Protein AF-A0A834CEK5-F1 (afdb_monomer_lite)

Sequence (102 aa):
MASQTPPPLLLLLLVGWSSASLQETRKPNFVLMMVDDLGIGDLGCYGNTSLRTPNIDRLALEGVRLTQHIAAASLCTPSRAAFLTGRYPIRSGRFRLRGGGV

InterPro domains:
  IPR000917 Sulfatase, N-terminal [PF00884] (28-93)
  IPR017850 Alkaline-phosphatase-like, core domain superfamily [G3DSA:3.40.720.10] (27-93)
  IPR017850 Alkaline-phosphatase-like, core domain superfamily [SSF53649] (25-95)
  IPR024607 Sulfatase, conserved site [PS00523] (74-86)
  IPR050738 Sulfatase enzyme [PTHR42693] (10-93)

Secondary structure (DSSP, 8-state):
----PPPHHHHHHHHTT--------PPPP------TT--TTSSGGGT-SSS--HHHHHHHHHS---S----S-SSHHHHHHHHHHTS-GGGTT-SS-TT---

Radius of gyration: 27.77 Å; chains: 1; bounding box: 60×59×79 Å

Foldseek 3Di:
DDPDDDDCVVVVVVVVPPPPPPPPCDPDDDDDDDDPPDDCQQDVCSPNPPDDDPVVNVVVVVDPDDPDDDFLDPDDQLSVQCVVVVDRSVVSVRPDDDPPDD

pLDDT: mean 83.54, std 17.15, range [43.97, 98.31]

Organism: Oryzias melastigma (NCBI:txid30732)

Structure (mmCIF, N/CA/C/O backbone):
data_AF-A0A834CEK5-F1
#
_entry.id   AF-A0A834CEK5-F1
#
loop_
_atom_site.group_PDB
_atom_site.id
_atom_site.type_symbol
_atom_site.label_atom_id
_atom_site.label_alt_id
_atom_site.label_comp_id
_atom_site.label_asym_id
_atom_site.label_entity_id
_atom_site.label_seq_id
_atom_site.pdbx_PDB_ins_code
_atom_site.Cartn_x
_atom_site.Cartn_y
_atom_site.Cartn_z
_atom_site.occupancy
_atom_site.B_iso_or_equiv
_atom_site.auth_seq_id
_atom_site.auth_comp_id
_atom_site.auth_asym_id
_atom_site.auth_atom_id
_atom_site.pdbx_PDB_model_num
ATOM 1 N N . MET A 1 1 ? -39.096 -39.359 56.470 1.00 46.88 1 MET A N 1
ATOM 2 C CA . MET A 1 1 ? -39.064 -38.775 55.111 1.00 46.88 1 MET A CA 1
ATOM 3 C C . MET A 1 1 ? -38.389 -37.412 55.196 1.00 46.88 1 MET A C 1
ATOM 5 O O . MET A 1 1 ? -39.066 -36.405 55.316 1.00 46.88 1 MET A O 1
ATOM 9 N N . ALA A 1 2 ? -37.056 -37.382 55.255 1.00 43.97 2 ALA A N 1
ATOM 10 C CA . ALA A 1 2 ? -36.295 -36.135 55.269 1.00 43.97 2 ALA A CA 1
ATOM 11 C C . ALA A 1 2 ? -35.913 -35.808 53.822 1.00 43.97 2 ALA A C 1
ATOM 13 O O . ALA A 1 2 ? -35.088 -36.496 53.224 1.00 43.97 2 ALA A O 1
ATOM 14 N N . SER A 1 3 ? -36.580 -34.813 53.243 1.00 49.91 3 SER A N 1
ATOM 15 C CA . SER A 1 3 ? -36.259 -34.258 51.931 1.00 49.91 3 SER A CA 1
ATOM 16 C C . SER A 1 3 ? -34.894 -33.568 51.997 1.00 49.91 3 SER A C 1
ATOM 18 O O . SER A 1 3 ? -34.789 -32.443 52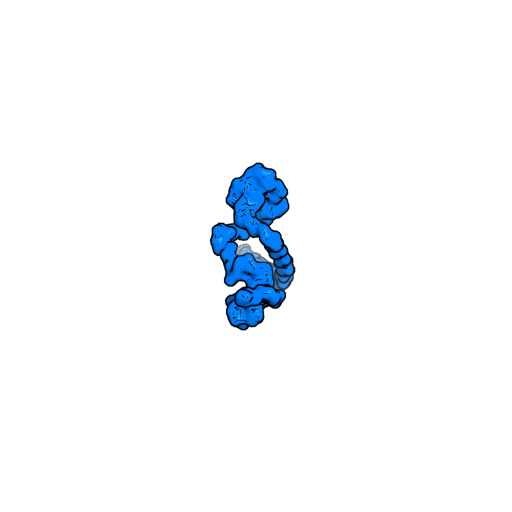.483 1.00 49.91 3 SER A O 1
ATOM 20 N N . GLN A 1 4 ? -33.844 -34.250 51.540 1.00 60.06 4 GLN A N 1
ATOM 21 C CA . GLN A 1 4 ? -32.532 -33.644 51.315 1.00 60.06 4 GLN A CA 1
ATOM 22 C C . GLN A 1 4 ? -32.633 -32.720 50.097 1.00 60.06 4 GLN A C 1
ATOM 24 O O . GLN A 1 4 ? -32.701 -33.184 48.961 1.00 60.06 4 GLN A O 1
ATOM 29 N N . THR A 1 5 ? -32.688 -31.411 50.326 1.00 62.72 5 THR A N 1
ATOM 30 C CA . THR A 1 5 ? -32.515 -30.409 49.273 1.00 62.72 5 THR A CA 1
ATOM 31 C C . THR A 1 5 ? -31.011 -30.253 48.994 1.00 62.72 5 THR A C 1
ATOM 33 O O . THR A 1 5 ? -30.241 -30.032 49.930 1.00 62.72 5 THR A O 1
ATOM 36 N N . PRO A 1 6 ? -30.539 -30.412 47.742 1.00 59.72 6 PRO A N 1
ATOM 37 C CA . PRO A 1 6 ? -29.121 -30.256 47.427 1.00 59.72 6 PRO A CA 1
ATOM 38 C C . PRO A 1 6 ? -28.673 -28.785 47.594 1.00 59.72 6 PRO A C 1
ATOM 40 O O . PRO A 1 6 ? -29.445 -27.873 47.289 1.00 59.72 6 PRO A O 1
ATOM 43 N N . PRO A 1 7 ? -27.443 -28.527 48.084 1.00 63.62 7 PRO A N 1
ATOM 44 C CA . PRO A 1 7 ? -26.969 -27.186 48.431 1.00 63.62 7 PRO A CA 1
ATOM 45 C C . PRO A 1 7 ? -26.784 -26.275 47.196 1.00 63.62 7 PRO A C 1
ATOM 47 O O . PRO A 1 7 ? -26.282 -26.730 46.164 1.00 63.62 7 PRO A O 1
ATOM 50 N N . PRO A 1 8 ? -27.091 -24.963 47.299 1.00 59.72 8 PRO A N 1
ATOM 51 C CA . PRO A 1 8 ? -27.079 -24.008 46.177 1.00 59.72 8 PRO A CA 1
ATOM 52 C C . PRO A 1 8 ? -25.692 -23.785 45.544 1.00 59.72 8 PRO A C 1
ATOM 54 O O . PRO A 1 8 ? -25.591 -23.313 44.414 1.00 59.72 8 PRO A O 1
ATOM 57 N N . LEU A 1 9 ? -24.618 -24.180 46.235 1.00 60.19 9 LEU A N 1
ATOM 58 C CA . LEU A 1 9 ? -23.238 -24.137 45.738 1.00 60.19 9 LEU A CA 1
ATOM 59 C C . LEU A 1 9 ? -22.985 -25.096 44.564 1.00 60.19 9 LEU A C 1
ATOM 61 O O . LEU A 1 9 ? -22.206 -24.770 43.670 1.00 60.19 9 LEU A O 1
ATOM 65 N N . LEU A 1 10 ? -23.669 -26.246 44.528 1.00 59.00 10 LEU A N 1
ATOM 66 C CA . LEU A 1 10 ? -23.540 -27.209 43.430 1.00 59.00 10 LEU A CA 1
ATOM 67 C C . LEU A 1 10 ? -24.181 -26.668 42.138 1.00 59.00 10 LEU A C 1
ATOM 69 O O . LEU A 1 10 ? -23.682 -26.911 41.043 1.00 59.00 10 LEU A O 1
ATOM 73 N N . LEU A 1 11 ? -25.255 -25.881 42.275 1.00 57.53 11 LEU A N 1
ATOM 74 C CA . LEU A 1 11 ? -25.935 -25.224 41.157 1.00 57.53 11 LEU A CA 1
ATOM 75 C C . LEU A 1 1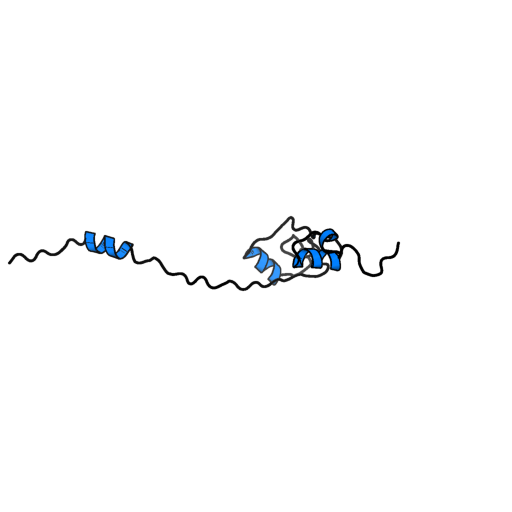1 ? -25.089 -24.075 40.579 1.00 57.53 11 LEU A C 1
ATOM 77 O O . LEU A 1 11 ? -25.039 -23.897 39.365 1.00 57.53 11 LEU A O 1
ATOM 81 N N . LEU A 1 12 ? -24.371 -23.336 41.435 1.00 60.34 12 LEU A N 1
ATOM 82 C CA . LEU A 1 12 ? -23.498 -22.231 41.019 1.00 60.34 12 LEU A CA 1
ATOM 83 C C . LEU A 1 12 ? -22.280 -22.716 40.210 1.00 60.34 12 LEU A C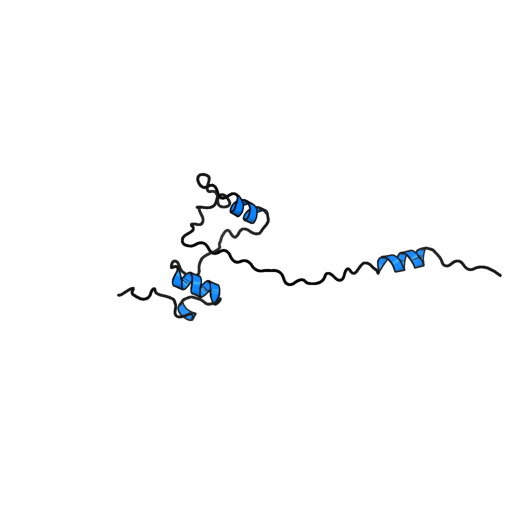 1
ATOM 85 O O . LEU A 1 12 ? -21.878 -22.068 39.245 1.00 60.34 12 LEU A O 1
ATOM 89 N N . LEU A 1 13 ? -21.723 -23.877 40.571 1.00 61.16 13 LEU A N 1
ATOM 90 C CA . LEU A 1 13 ? -20.596 -24.494 39.861 1.00 61.16 13 LEU A CA 1
ATOM 91 C C . LEU A 1 13 ? -20.983 -25.029 38.473 1.00 61.16 13 LEU A C 1
ATOM 93 O O . LEU A 1 13 ? -20.164 -25.000 37.558 1.00 61.16 13 LEU A O 1
ATOM 97 N N . LEU A 1 14 ? -22.233 -25.463 38.284 1.00 59.19 14 LEU A N 1
ATOM 98 C CA . LEU A 1 14 ? -22.729 -25.954 36.991 1.00 59.19 14 LEU A CA 1
ATOM 99 C C . LEU A 1 14 ? -23.062 -24.818 36.006 1.00 59.19 14 LEU A C 1
ATOM 101 O O . LEU A 1 14 ? -22.874 -24.975 34.800 1.00 59.19 14 LEU A O 1
ATOM 105 N N . VAL A 1 15 ? -23.490 -23.651 36.501 1.00 59.41 15 VAL A N 1
ATOM 106 C CA . VAL A 1 15 ? -23.759 -22.466 35.659 1.00 59.41 15 VAL A CA 1
ATOM 107 C C . VAL A 1 15 ? -22.459 -21.823 35.155 1.00 59.41 15 VAL A C 1
ATOM 109 O O . VAL A 1 15 ? -22.427 -21.298 34.043 1.00 59.41 15 VAL A O 1
ATOM 112 N N . GLY A 1 16 ? -21.363 -21.924 35.915 1.00 60.56 16 GLY A N 1
ATOM 113 C CA . GLY A 1 16 ? -20.054 -21.383 35.528 1.00 60.56 16 GLY A CA 1
ATOM 114 C C . GLY A 1 16 ? -19.398 -22.066 34.320 1.00 60.56 16 GLY A C 1
ATOM 115 O O . GLY A 1 16 ? -18.538 -21.464 33.681 1.00 60.56 16 GLY A O 1
ATOM 116 N N . TRP A 1 17 ? -19.808 -23.291 33.970 1.00 59.81 17 TRP A N 1
ATOM 117 C CA . TRP A 1 17 ? -19.192 -24.064 32.881 1.00 59.81 17 TRP A CA 1
ATOM 118 C C . TRP A 1 17 ? -19.832 -23.866 31.499 1.00 59.81 17 TRP A C 1
ATOM 120 O O . TRP A 1 17 ? -19.265 -24.305 30.502 1.00 59.81 17 TRP A O 1
ATOM 130 N N . SER A 1 18 ? -20.990 -23.205 31.407 1.00 59.66 18 SER A N 1
ATOM 131 C CA . SER A 1 18 ? -21.830 -23.258 30.195 1.00 59.66 18 SER A CA 1
ATOM 132 C C . SER A 1 18 ? -21.622 -22.123 29.182 1.00 59.66 18 SER A C 1
ATOM 134 O O . SER A 1 18 ? -22.374 -22.029 28.217 1.00 59.66 18 SER A O 1
ATOM 136 N N . SER A 1 19 ? -20.593 -21.286 29.338 1.00 61.09 19 SER A N 1
ATOM 137 C CA . SER A 1 19 ? -20.361 -20.136 28.444 1.00 61.09 19 SER A CA 1
ATOM 138 C C . SER A 1 19 ? -19.106 -20.276 27.580 1.00 61.09 19 SER A C 1
ATOM 140 O O . SER A 1 19 ? -18.395 -19.304 27.343 1.00 61.09 19 SER A O 1
ATOM 142 N N . ALA A 1 20 ? -18.821 -21.475 27.073 1.00 63.56 20 ALA A N 1
ATOM 143 C CA . ALA A 1 20 ? -17.951 -21.609 25.908 1.00 63.56 20 AL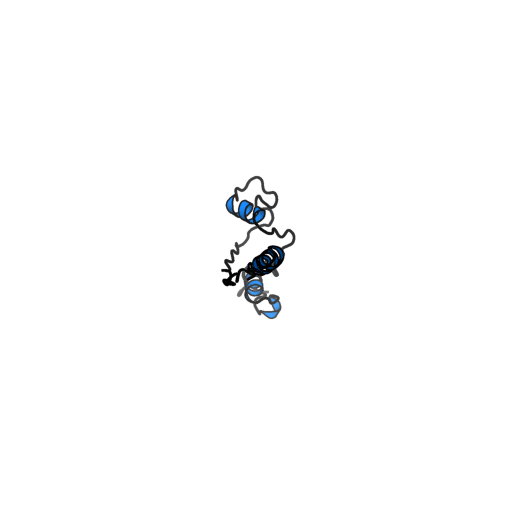A A CA 1
ATOM 144 C C . ALA A 1 20 ? -18.802 -21.363 24.653 1.00 63.56 20 ALA A C 1
ATOM 146 O O . ALA A 1 20 ? -19.368 -22.286 24.072 1.00 63.56 20 ALA A O 1
ATOM 147 N N . SER A 1 21 ? -18.946 -20.092 24.270 1.00 64.50 21 SER A N 1
ATOM 148 C CA . SER A 1 21 ? -19.538 -19.731 22.981 1.00 64.50 21 SER A CA 1
ATOM 149 C C . SER A 1 21 ? -18.705 -20.372 21.871 1.00 64.50 21 SER A C 1
ATOM 151 O O . SER A 1 21 ? -17.524 -20.056 21.715 1.00 64.50 21 SER A O 1
ATOM 153 N N . LEU A 1 22 ? -19.306 -21.286 21.106 1.00 61.25 22 LEU A N 1
ATOM 154 C CA . LEU A 1 22 ? -18.750 -21.752 19.841 1.00 61.25 22 LEU A CA 1
ATOM 155 C C . LEU A 1 22 ? -18.815 -20.584 18.860 1.00 61.25 22 LEU A C 1
ATOM 157 O O . LEU A 1 22 ? -19.777 -20.422 18.110 1.00 61.25 22 LEU A O 1
ATOM 161 N N . GLN A 1 23 ? -17.802 -19.727 18.908 1.00 67.00 23 GLN A N 1
ATOM 162 C CA . GLN A 1 23 ? -17.656 -18.654 17.947 1.00 67.00 23 GLN A CA 1
ATOM 163 C C . GLN A 1 23 ? -17.318 -19.298 16.605 1.00 67.00 23 GLN A C 1
ATOM 165 O O . GLN A 1 23 ? -16.196 -19.748 16.375 1.00 67.00 23 GLN A O 1
ATOM 170 N N . GLU A 1 24 ? -18.330 -19.405 15.746 1.00 69.25 24 GLU A N 1
ATOM 171 C CA . GLU A 1 24 ? -18.179 -19.862 14.373 1.00 69.25 24 GLU A CA 1
ATOM 172 C C . GLU A 1 24 ? -17.068 -19.034 13.723 1.00 69.25 24 GLU A C 1
ATOM 174 O O . GLU A 1 24 ? -17.189 -17.816 13.555 1.00 69.25 24 GLU A O 1
ATOM 179 N N . THR A 1 25 ? -15.946 -19.684 13.418 1.00 75.00 25 THR A N 1
ATOM 180 C CA . THR A 1 25 ? -14.780 -19.060 12.794 1.00 75.00 25 THR A CA 1
ATOM 181 C C . THR A 1 25 ? -15.106 -18.782 11.334 1.00 75.00 25 THR A C 1
ATOM 183 O O . THR A 1 25 ? -14.684 -19.477 10.410 1.00 75.00 25 THR A O 1
ATOM 186 N N . ARG A 1 26 ? -15.915 -17.744 11.115 1.00 85.88 26 ARG A N 1
ATOM 187 C CA . ARG A 1 26 ? -16.200 -17.233 9.781 1.00 85.88 26 ARG A CA 1
ATOM 188 C C . ARG A 1 26 ? -14.885 -16.773 9.177 1.00 85.88 26 ARG A C 1
ATOM 190 O O . ARG A 1 26 ? -14.187 -15.936 9.749 1.00 85.88 26 ARG A O 1
ATOM 197 N N . LYS A 1 27 ? -14.542 -17.346 8.023 1.00 92.06 27 LYS A N 1
ATOM 198 C CA . LYS A 1 27 ? -13.362 -16.928 7.268 1.00 92.06 27 LYS A CA 1
ATOM 199 C C . LYS A 1 27 ? -13.505 -15.434 6.960 1.00 92.06 27 LYS A C 1
ATOM 201 O O . LYS A 1 27 ? -14.538 -15.045 6.410 1.00 92.06 27 LYS A O 1
ATOM 206 N N . PRO A 1 28 ? -12.522 -14.597 7.328 1.00 94.44 28 PRO A N 1
ATOM 207 C CA . PRO A 1 28 ? -12.596 -13.179 7.029 1.00 94.44 28 PRO A CA 1
ATOM 208 C C . PRO A 1 28 ? -12.525 -12.960 5.516 1.00 94.44 28 PRO A C 1
ATOM 210 O O . PRO A 1 28 ? -11.898 -13.730 4.785 1.00 94.44 28 PRO A O 1
ATOM 213 N N . ASN A 1 29 ? -13.155 -11.883 5.054 1.00 96.19 29 ASN A N 1
ATOM 214 C CA . ASN A 1 29 ? -12.980 -11.403 3.690 1.00 96.19 29 ASN A CA 1
ATOM 215 C C . ASN A 1 29 ? -11.714 -10.546 3.623 1.00 96.19 29 ASN A C 1
ATOM 217 O O . ASN A 1 29 ? -11.480 -9.719 4.505 1.00 96.19 29 ASN A O 1
ATOM 221 N N . PHE A 1 30 ? -10.930 -10.708 2.560 1.00 95.81 30 PHE A N 1
ATOM 222 C CA . PHE A 1 30 ? -9.742 -9.896 2.316 1.00 95.81 30 PHE A CA 1
ATOM 223 C C . PHE A 1 30 ? -10.008 -8.946 1.151 1.00 95.81 30 PHE A C 1
ATOM 225 O O . PHE A 1 30 ? -10.255 -9.388 0.031 1.00 95.81 30 PHE A O 1
ATOM 232 N N . VAL A 1 31 ? -9.945 -7.642 1.420 1.00 96.75 31 VAL A N 1
ATOM 233 C CA . VAL A 1 31 ? -10.007 -6.592 0.398 1.00 96.75 31 VAL A CA 1
ATOM 234 C C . VAL A 1 31 ? -8.659 -5.898 0.360 1.00 96.75 31 VAL A C 1
ATOM 236 O O . VAL A 1 31 ? -8.176 -5.401 1.375 1.00 96.75 31 VAL A O 1
ATOM 239 N N . LEU A 1 32 ? -8.056 -5.877 -0.821 1.00 96.69 32 LEU A N 1
ATOM 240 C CA . LEU A 1 32 ? -6.738 -5.317 -1.043 1.00 96.69 32 LEU A CA 1
ATOM 241 C C . LEU A 1 32 ? -6.837 -4.083 -1.937 1.00 96.69 32 LEU A C 1
ATOM 243 O O . LEU A 1 32 ? -7.220 -4.183 -3.100 1.00 96.69 32 LEU A O 1
ATOM 247 N N . MET A 1 33 ? -6.474 -2.927 -1.384 1.00 96.75 33 MET A N 1
ATOM 248 C CA . MET A 1 33 ? -6.462 -1.641 -2.080 1.00 96.75 33 MET A CA 1
ATOM 249 C C . MET A 1 33 ? -5.012 -1.204 -2.304 1.00 96.75 33 MET A C 1
ATOM 251 O O . MET A 1 33 ? -4.321 -0.842 -1.357 1.00 96.75 33 MET A O 1
ATOM 255 N N . MET A 1 34 ? -4.550 -1.254 -3.554 1.00 96.06 34 MET A N 1
ATOM 256 C CA . MET A 1 34 ? -3.229 -0.773 -3.966 1.00 96.06 34 MET A CA 1
ATOM 257 C C . MET A 1 34 ? -3.414 0.420 -4.904 1.00 96.06 34 MET A C 1
ATOM 259 O O . MET A 1 34 ? -4.093 0.296 -5.921 1.00 96.06 34 MET A O 1
ATOM 263 N N . VAL A 1 35 ? -2.826 1.563 -4.553 1.00 96.56 35 VAL A N 1
ATOM 264 C CA . VAL A 1 35 ? -2.922 2.814 -5.320 1.00 96.56 35 VAL A CA 1
ATOM 265 C C . VAL A 1 35 ? -1.620 3.021 -6.095 1.00 96.56 35 VAL A C 1
ATOM 267 O O . VAL A 1 35 ? -0.544 2.812 -5.535 1.00 96.56 35 VAL A O 1
ATOM 270 N N . ASP A 1 36 ? -1.714 3.381 -7.377 1.00 95.75 36 ASP A N 1
ATOM 271 C CA . ASP A 1 36 ? -0.541 3.646 -8.224 1.00 95.75 36 ASP A CA 1
ATOM 272 C C . ASP A 1 36 ? 0.025 5.038 -7.911 1.00 95.75 36 ASP A C 1
ATOM 274 O O . ASP A 1 36 ? -0.739 5.988 -7.742 1.00 95.75 36 ASP A O 1
ATOM 278 N N . ASP A 1 37 ? 1.352 5.132 -7.814 1.00 94.69 37 ASP A N 1
ATOM 279 C CA . ASP A 1 37 ? 2.115 6.377 -7.632 1.00 94.69 37 ASP A CA 1
ATOM 280 C C . ASP A 1 37 ? 1.672 7.293 -6.467 1.00 94.69 37 ASP A C 1
ATOM 282 O O . ASP A 1 37 ? 1.905 8.500 -6.495 1.00 94.69 37 ASP A O 1
ATOM 286 N N . LEU A 1 38 ? 1.080 6.730 -5.405 1.00 96.00 38 LEU A N 1
ATOM 287 C CA . LEU A 1 38 ? 0.733 7.478 -4.193 1.00 96.00 38 LEU A CA 1
ATOM 288 C C . LEU A 1 38 ? 1.961 7.670 -3.292 1.00 96.00 38 LEU A C 1
ATOM 290 O O . LEU A 1 38 ? 2.547 6.700 -2.800 1.00 96.00 38 LEU A O 1
ATOM 294 N N . GLY A 1 39 ? 2.327 8.922 -3.030 1.00 94.62 39 GLY A N 1
ATOM 295 C CA . GLY A 1 39 ? 3.412 9.279 -2.131 1.00 94.62 39 GLY A CA 1
ATOM 296 C C . GLY A 1 39 ? 3.030 9.125 -0.658 1.00 94.62 39 GLY A C 1
ATOM 297 O O . GLY A 1 39 ? 1.900 9.380 -0.244 1.00 94.62 39 GLY A O 1
ATOM 298 N N . ILE A 1 40 ? 4.009 8.774 0.182 1.00 95.69 40 ILE A N 1
ATOM 299 C CA . ILE A 1 40 ? 3.807 8.652 1.638 1.00 95.69 40 ILE A CA 1
ATOM 300 C C . ILE A 1 40 ? 3.339 9.965 2.285 1.00 95.69 40 ILE A C 1
ATOM 302 O O . ILE A 1 40 ? 2.635 9.939 3.286 1.00 95.69 40 ILE A O 1
ATOM 306 N N . GLY A 1 41 ? 3.709 11.110 1.705 1.00 95.56 41 GLY A N 1
ATOM 307 C CA . GLY A 1 41 ? 3.327 12.439 2.183 1.00 95.56 41 GLY A CA 1
ATOM 308 C C . GLY A 1 41 ? 1.986 12.949 1.654 1.00 95.56 41 GLY A C 1
ATOM 309 O O . GLY A 1 41 ? 1.619 14.070 1.986 1.00 95.56 41 GLY A O 1
ATOM 310 N N . ASP A 1 42 ? 1.258 12.184 0.837 1.00 96.44 42 ASP A N 1
ATOM 311 C CA . ASP A 1 42 ? 0.007 12.653 0.221 1.00 96.44 42 ASP A CA 1
ATOM 312 C C . ASP A 1 42 ? -1.207 12.499 1.146 1.00 96.44 42 ASP A C 1
ATOM 314 O O . ASP A 1 42 ? -2.181 13.243 1.057 1.00 96.44 42 ASP A O 1
ATOM 318 N N . LEU A 1 43 ? -1.161 11.543 2.066 1.00 97.12 43 LEU A N 1
ATOM 319 C CA . LEU A 1 43 ? -2.288 11.223 2.934 1.00 97.12 43 LEU A CA 1
ATOM 320 C C . LEU A 1 43 ? -2.311 12.105 4.189 1.00 97.12 43 LEU A C 1
ATOM 322 O O . LEU A 1 43 ? -1.278 12.343 4.825 1.00 97.12 43 LEU A O 1
ATOM 326 N N . GLY A 1 44 ? -3.511 12.518 4.604 1.00 96.81 44 GLY A N 1
ATOM 327 C CA . GLY A 1 44 ? -3.722 13.294 5.828 1.00 96.81 44 GLY A CA 1
ATOM 328 C C . GLY A 1 44 ? -3.203 12.574 7.071 1.00 96.81 44 GLY A C 1
ATOM 329 O O . GLY A 1 44 ? -2.485 13.148 7.890 1.00 96.81 44 GLY A O 1
ATOM 330 N N . CYS A 1 45 ? -3.439 11.265 7.155 1.00 96.19 45 CYS A N 1
ATOM 331 C CA . CYS A 1 45 ? -2.919 10.417 8.219 1.00 96.19 45 CYS A CA 1
ATOM 332 C C . CYS A 1 45 ? -1.388 10.269 8.228 1.00 96.19 45 CYS A C 1
ATOM 334 O O . CYS A 1 45 ? -0.863 9.709 9.184 1.00 96.19 45 CYS A O 1
ATOM 336 N N . TYR A 1 46 ? -0.655 10.781 7.240 1.00 97.19 46 TYR A N 1
ATOM 337 C CA . TYR A 1 46 ? 0.811 10.864 7.255 1.00 97.19 46 TYR A CA 1
ATOM 338 C C . TYR A 1 46 ? 1.337 12.305 7.371 1.00 97.19 46 TYR A C 1
ATOM 340 O O . TYR A 1 46 ? 2.544 12.524 7.310 1.00 97.19 46 TYR A O 1
ATOM 348 N N . GLY A 1 47 ? 0.452 13.277 7.620 1.00 95.31 47 GLY A N 1
ATOM 349 C CA . GLY A 1 47 ? 0.806 14.669 7.908 1.00 95.31 47 GLY A CA 1
ATOM 350 C C . GLY A 1 47 ? 0.451 15.668 6.806 1.00 95.31 47 GLY A C 1
ATOM 351 O O . GLY A 1 47 ? 0.754 16.850 6.960 1.00 95.31 47 GLY A O 1
ATOM 352 N N . ASN A 1 48 ? -0.194 15.242 5.713 1.00 96.44 48 ASN A N 1
ATOM 353 C CA . ASN A 1 48 ? -0.652 16.172 4.682 1.00 96.44 48 ASN A CA 1
ATOM 354 C C . ASN A 1 48 ? -1.816 17.039 5.193 1.00 96.44 48 ASN A C 1
ATOM 356 O O . ASN A 1 48 ? -2.817 16.526 5.684 1.00 96.44 48 ASN A O 1
ATOM 360 N N . THR A 1 49 ? -1.712 18.358 5.054 1.00 95.06 49 THR A N 1
ATOM 361 C CA . THR A 1 49 ? -2.778 19.303 5.441 1.00 95.06 49 THR A CA 1
ATOM 362 C C . THR A 1 49 ? -3.531 19.895 4.249 1.00 95.06 49 THR A C 1
ATOM 364 O O . THR A 1 49 ? -4.548 20.560 4.435 1.00 95.06 49 THR A O 1
ATOM 367 N N . SER A 1 50 ? -3.045 19.666 3.026 1.00 96.44 50 SER A N 1
ATOM 368 C CA . SER A 1 50 ? -3.607 20.218 1.788 1.00 96.44 50 SER A CA 1
ATOM 369 C C . SER A 1 50 ? -4.605 19.263 1.128 1.00 96.44 50 SER A C 1
ATOM 371 O O . SER A 1 50 ? -5.659 19.696 0.662 1.00 96.44 50 SER A O 1
ATOM 373 N N . LEU A 1 51 ? -4.293 17.964 1.092 1.00 95.62 51 LEU A N 1
ATOM 374 C CA . LEU A 1 51 ? -5.154 16.942 0.499 1.00 95.62 51 LEU A CA 1
ATOM 375 C C . LEU A 1 51 ? -6.186 16.437 1.510 1.00 95.62 51 LEU A C 1
ATOM 377 O O . LEU A 1 51 ? -5.905 16.248 2.691 1.00 95.62 51 LEU A O 1
ATOM 381 N N . ARG A 1 52 ? -7.412 16.204 1.032 1.00 96.88 52 ARG A N 1
ATOM 382 C CA . ARG A 1 52 ? -8.517 15.690 1.847 1.00 96.88 52 ARG A CA 1
ATOM 383 C C . ARG A 1 52 ? -8.696 14.196 1.607 1.00 96.88 52 ARG A C 1
ATOM 385 O O . ARG A 1 52 ? -9.238 13.805 0.577 1.00 96.88 52 ARG A O 1
ATOM 392 N N . THR A 1 53 ? -8.309 13.374 2.581 1.00 97.44 53 THR A N 1
ATOM 393 C CA . THR A 1 53 ? -8.377 11.902 2.501 1.00 97.44 53 THR A CA 1
ATOM 394 C C . THR A 1 53 ? -9.194 11.262 3.635 1.00 97.44 53 THR A C 1
ATOM 396 O O . THR A 1 53 ? -8.764 10.257 4.202 1.00 97.44 53 THR A O 1
ATOM 399 N N . PRO A 1 54 ? -10.412 11.756 3.951 1.00 97.25 54 PRO A N 1
ATOM 400 C CA . PRO A 1 54 ? -11.123 11.404 5.187 1.00 97.25 54 PRO A CA 1
ATOM 401 C C . PRO A 1 54 ? -11.419 9.903 5.340 1.00 97.25 54 PRO A C 1
ATOM 403 O O . PRO A 1 54 ? -11.390 9.380 6.450 1.00 97.25 54 PRO A O 1
ATOM 406 N N . ASN A 1 55 ? -11.669 9.189 4.237 1.00 97.88 55 ASN A N 1
ATOM 407 C CA . ASN A 1 55 ? -11.928 7.746 4.274 1.00 97.88 55 ASN A CA 1
ATOM 408 C C . ASN A 1 55 ? -10.661 6.942 4.597 1.00 97.88 55 ASN A C 1
ATOM 410 O O . ASN A 1 55 ? -10.723 5.979 5.353 1.00 97.88 55 ASN A O 1
ATOM 414 N N . ILE A 1 56 ? -9.510 7.347 4.054 1.00 97.69 56 ILE A N 1
ATOM 415 C CA . ILE A 1 56 ? -8.226 6.683 4.317 1.00 97.69 56 ILE A CA 1
ATOM 416 C C . ILE A 1 56 ? -7.740 7.017 5.727 1.00 97.69 56 ILE A C 1
ATOM 418 O O . ILE A 1 56 ? -7.252 6.141 6.437 1.00 97.69 56 ILE A O 1
ATOM 422 N N . ASP A 1 57 ? -7.944 8.259 6.164 1.00 97.44 57 ASP A N 1
ATOM 423 C CA . ASP A 1 57 ? -7.600 8.692 7.516 1.00 97.44 57 ASP A CA 1
ATOM 424 C C . ASP A 1 57 ? -8.420 7.925 8.558 1.00 97.44 57 ASP A C 1
ATOM 426 O O . ASP A 1 57 ? -7.872 7.447 9.550 1.00 97.44 57 ASP A O 1
ATOM 430 N N . ARG A 1 58 ? -9.715 7.712 8.290 1.00 98.12 58 ARG A N 1
ATOM 431 C CA . ARG A 1 58 ? -10.578 6.862 9.114 1.00 98.12 58 ARG A CA 1
ATOM 432 C C . ARG A 1 58 ? -10.090 5.413 9.168 1.00 98.12 58 ARG A C 1
ATOM 434 O O . ARG A 1 58 ? -10.005 4.859 10.259 1.00 98.12 58 ARG A O 1
ATOM 441 N N . LEU A 1 59 ? -9.720 4.817 8.030 1.00 97.69 59 LEU A N 1
ATOM 442 C CA . LEU A 1 59 ? -9.157 3.459 7.998 1.00 97.69 59 LEU A CA 1
ATOM 443 C C . LEU A 1 59 ? -7.863 3.349 8.820 1.00 97.69 59 LEU A C 1
ATOM 445 O O . LEU A 1 59 ? -7.643 2.342 9.488 1.00 97.69 59 LEU A O 1
ATOM 449 N N . ALA A 1 60 ? -7.017 4.383 8.798 1.00 97.19 60 ALA A N 1
ATOM 450 C CA . ALA A 1 60 ? -5.794 4.422 9.595 1.00 97.19 60 ALA A CA 1
ATOM 451 C C . ALA A 1 60 ? -6.066 4.576 11.104 1.00 97.19 60 ALA A C 1
ATOM 453 O O . ALA A 1 60 ? -5.296 4.049 11.903 1.00 97.19 60 ALA A O 1
ATOM 454 N N . LEU A 1 61 ? -7.140 5.277 11.492 1.00 97.44 61 LEU A N 1
ATOM 455 C CA . LEU A 1 61 ? -7.573 5.429 12.889 1.00 97.44 61 LEU A CA 1
ATOM 456 C C . LEU A 1 61 ? -8.217 4.157 13.456 1.00 97.44 61 LEU A C 1
ATOM 458 O O . LEU A 1 61 ? -8.011 3.836 14.621 1.00 97.44 61 LEU A O 1
ATOM 462 N N . GLU A 1 62 ? -9.001 3.444 12.646 1.00 98.31 62 GLU A N 1
ATOM 463 C CA . GLU A 1 62 ? -9.693 2.208 13.044 1.00 98.31 62 GLU A CA 1
ATOM 464 C C . GLU A 1 62 ? -8.799 0.956 12.928 1.00 98.31 62 GLU A C 1
ATOM 466 O O . GLU A 1 62 ? -9.201 -0.135 13.333 1.00 98.31 62 GLU A O 1
ATOM 471 N N . GLY A 1 63 ? -7.593 1.096 12.370 1.00 96.88 63 GLY A N 1
ATOM 472 C CA . GLY A 1 63 ? -6.709 -0.016 12.035 1.00 96.88 63 GLY A CA 1
ATOM 473 C C . GLY A 1 63 ? -5.247 0.208 12.416 1.00 96.88 63 GLY A C 1
ATOM 474 O O . GLY A 1 63 ? -4.912 0.892 13.380 1.00 96.88 63 GLY A O 1
ATOM 475 N N . VAL A 1 64 ? -4.353 -0.419 11.647 1.00 97.50 64 VAL A N 1
ATOM 476 C CA . VAL A 1 64 ? -2.901 -0.310 11.830 1.00 97.50 64 VAL A CA 1
ATOM 477 C C . VAL A 1 64 ? -2.308 0.522 10.701 1.00 97.50 64 VAL A C 1
ATOM 479 O O . VAL A 1 64 ? -2.491 0.213 9.525 1.00 97.50 64 VAL A O 1
ATOM 482 N N . ARG A 1 65 ? -1.537 1.552 11.062 1.00 96.69 65 ARG A N 1
ATOM 483 C CA . ARG A 1 65 ? -0.798 2.405 10.124 1.00 96.69 65 ARG A CA 1
ATOM 484 C C . ARG A 1 65 ? 0.686 2.046 10.127 1.00 96.69 65 ARG A C 1
ATOM 486 O O . ARG A 1 65 ? 1.348 2.147 11.158 1.00 96.69 65 ARG A O 1
ATOM 493 N N . LEU A 1 66 ? 1.229 1.689 8.965 1.00 97.50 66 LEU A N 1
ATOM 494 C CA . LEU A 1 66 ? 2.652 1.381 8.804 1.00 97.50 66 LEU A CA 1
ATOM 495 C C . LEU A 1 66 ? 3.437 2.643 8.432 1.00 97.50 66 LEU A C 1
ATOM 497 O O . LEU A 1 66 ? 3.174 3.256 7.403 1.00 97.50 66 LEU A O 1
ATOM 501 N N . THR A 1 67 ? 4.429 3.027 9.231 1.00 96.75 67 THR A N 1
ATOM 502 C CA . THR A 1 67 ? 5.286 4.204 8.965 1.00 96.75 67 THR A CA 1
ATOM 503 C C . THR A 1 67 ? 6.532 3.878 8.131 1.00 96.75 67 THR A C 1
ATOM 505 O O . THR A 1 67 ? 7.224 4.777 7.660 1.00 96.75 67 THR A O 1
ATOM 508 N N . GLN A 1 68 ? 6.813 2.587 7.928 1.00 97.12 68 GLN A N 1
ATOM 509 C CA . GLN A 1 68 ? 7.950 2.063 7.163 1.00 97.12 68 GLN A CA 1
ATOM 510 C C . GLN A 1 68 ? 7.499 0.923 6.234 1.00 97.12 68 GLN A C 1
ATOM 512 O O . GLN A 1 68 ? 7.968 -0.208 6.334 1.00 97.12 68 GLN A O 1
ATOM 517 N N . HIS A 1 69 ? 6.548 1.205 5.338 1.00 96.44 69 HIS A N 1
ATOM 518 C CA . HIS A 1 69 ? 6.127 0.263 4.297 1.00 96.44 69 HIS A CA 1
ATOM 519 C C . HIS A 1 69 ? 6.820 0.600 2.971 1.00 96.44 69 HIS A C 1
ATOM 521 O O . HIS A 1 69 ? 6.431 1.537 2.280 1.00 96.44 69 HIS A O 1
ATOM 527 N N . ILE A 1 70 ? 7.878 -0.141 2.639 1.00 96.44 70 ILE A N 1
ATOM 528 C CA . ILE A 1 70 ? 8.737 0.140 1.482 1.00 96.44 70 ILE A CA 1
ATOM 529 C C . ILE A 1 70 ? 8.417 -0.853 0.364 1.00 96.44 70 ILE A C 1
ATOM 531 O O . ILE A 1 70 ? 8.510 -2.067 0.554 1.00 96.44 70 ILE A O 1
ATOM 535 N N . ALA A 1 71 ? 8.061 -0.340 -0.814 1.00 96.00 71 ALA A N 1
ATOM 536 C CA . ALA A 1 71 ? 7.849 -1.168 -1.994 1.00 96.00 71 ALA A CA 1
ATOM 537 C C . ALA A 1 71 ? 9.147 -1.889 -2.396 1.00 96.00 71 ALA A C 1
ATOM 539 O O . ALA A 1 71 ? 10.230 -1.306 -2.390 1.00 96.00 71 ALA A O 1
ATOM 540 N N . ALA A 1 72 ? 9.040 -3.152 -2.816 1.00 95.31 72 ALA A N 1
ATOM 541 C CA . ALA A 1 72 ? 10.202 -3.952 -3.216 1.00 95.31 72 ALA A CA 1
ATOM 542 C C . ALA A 1 72 ? 10.919 -3.424 -4.480 1.00 95.31 72 ALA A C 1
ATOM 544 O O . ALA A 1 72 ? 12.019 -3.876 -4.801 1.00 95.31 72 ALA A O 1
ATOM 545 N N . ALA A 1 73 ? 10.286 -2.508 -5.217 1.00 94.38 73 ALA A N 1
ATOM 546 C CA . ALA A 1 73 ? 10.866 -1.751 -6.318 1.00 94.38 73 ALA A CA 1
ATOM 547 C C . ALA A 1 73 ? 10.124 -0.419 -6.498 1.00 94.38 73 ALA A C 1
ATOM 549 O O . ALA A 1 73 ? 8.945 -0.319 -6.165 1.00 94.38 73 ALA A O 1
ATOM 550 N N . SER A 1 74 ? 10.793 0.565 -7.101 1.00 91.88 74 SER A N 1
ATOM 551 C CA . SER A 1 74 ? 10.231 1.884 -7.430 1.00 91.88 74 SER A CA 1
ATOM 552 C C . SER A 1 74 ? 9.404 1.918 -8.721 1.00 91.88 74 SER A C 1
ATOM 554 O O . SER A 1 74 ? 8.852 2.955 -9.062 1.00 91.88 74 SER A O 1
ATOM 556 N N . LEU A 1 75 ? 9.327 0.806 -9.461 1.00 92.50 75 LEU A N 1
ATOM 557 C CA . LEU A 1 75 ? 8.558 0.713 -10.703 1.00 92.50 75 LEU A CA 1
ATOM 558 C C . LEU A 1 75 ? 7.303 -0.141 -10.514 1.00 92.50 75 LEU A C 1
ATOM 560 O O . LEU A 1 75 ? 7.308 -1.164 -9.825 1.00 92.50 75 LEU A O 1
ATOM 564 N N . CYS A 1 76 ? 6.250 0.241 -11.228 1.00 92.38 76 CYS A N 1
ATOM 565 C CA . CYS A 1 76 ? 4.911 -0.317 -11.106 1.00 92.38 76 CYS A CA 1
ATOM 566 C C . CYS A 1 76 ? 4.855 -1.843 -11.354 1.00 92.38 76 CYS A C 1
ATOM 568 O O . CYS A 1 76 ? 4.309 -2.600 -10.552 1.00 92.38 76 CYS A O 1
ATOM 570 N N . THR A 1 77 ? 5.495 -2.329 -12.424 1.00 93.50 77 THR A N 1
ATOM 571 C CA . THR A 1 77 ? 5.522 -3.760 -12.786 1.00 93.50 77 THR A CA 1
ATOM 572 C C . THR A 1 77 ? 6.292 -4.628 -11.780 1.00 93.50 77 THR A C 1
ATOM 574 O O . THR A 1 77 ? 5.705 -5.598 -11.295 1.00 93.50 77 THR A O 1
ATOM 577 N N . PRO A 1 78 ? 7.565 -4.339 -11.429 1.00 94.12 78 PRO A N 1
ATOM 578 C CA . PRO A 1 78 ? 8.282 -5.125 -10.423 1.00 94.12 78 PRO A CA 1
ATOM 579 C C . PRO A 1 78 ? 7.640 -5.044 -9.037 1.00 94.12 78 PRO A C 1
ATOM 581 O O . PRO A 1 78 ? 7.603 -6.061 -8.349 1.00 94.12 78 PRO A O 1
ATOM 584 N N . SER 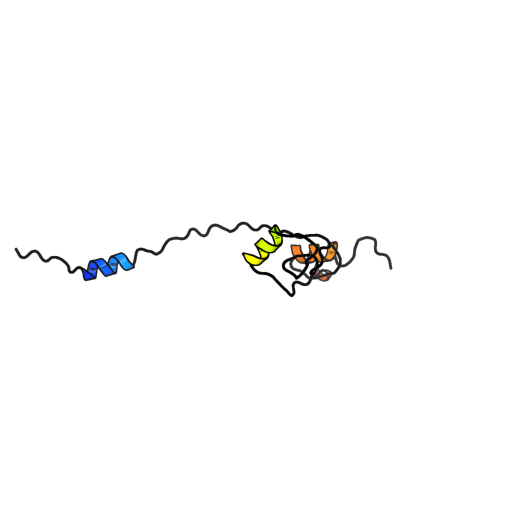A 1 79 ? 7.120 -3.877 -8.636 1.00 94.12 79 SER A N 1
ATOM 585 C CA . SER A 1 79 ? 6.457 -3.695 -7.339 1.00 94.12 79 SER A CA 1
ATOM 586 C C . SER A 1 79 ? 5.208 -4.576 -7.224 1.00 94.12 79 SER A C 1
ATOM 588 O O . SER A 1 79 ? 5.118 -5.410 -6.321 1.00 94.12 79 SER A O 1
ATOM 590 N N . ARG A 1 80 ? 4.297 -4.505 -8.208 1.00 95.06 80 ARG A N 1
ATOM 591 C CA . ARG A 1 80 ? 3.092 -5.354 -8.253 1.00 95.06 80 ARG A CA 1
ATOM 592 C C . ARG A 1 80 ? 3.424 -6.839 -8.351 1.00 95.06 80 ARG A C 1
ATOM 594 O O . ARG A 1 80 ? 2.791 -7.655 -7.687 1.00 95.06 80 ARG A O 1
ATOM 601 N N . ALA A 1 81 ? 4.426 -7.202 -9.152 1.00 94.69 81 ALA A N 1
ATOM 602 C CA . ALA A 1 81 ? 4.860 -8.589 -9.258 1.00 94.69 81 ALA A CA 1
ATOM 603 C C . ALA A 1 81 ? 5.370 -9.119 -7.913 1.00 94.69 81 ALA A C 1
ATOM 605 O O . ALA A 1 81 ? 4.999 -10.222 -7.516 1.00 94.69 81 ALA A O 1
ATOM 606 N N . ALA A 1 82 ? 6.186 -8.344 -7.195 1.00 95.50 82 ALA A N 1
ATOM 607 C CA . ALA A 1 82 ? 6.685 -8.747 -5.888 1.00 95.50 82 ALA A CA 1
ATOM 608 C C . ALA A 1 82 ? 5.562 -8.884 -4.860 1.00 95.50 82 ALA A C 1
ATOM 610 O O . ALA A 1 82 ? 5.527 -9.861 -4.115 1.00 95.50 82 ALA A O 1
ATOM 611 N N . PHE A 1 83 ? 4.611 -7.954 -4.885 1.00 96.06 83 PHE A N 1
ATOM 612 C CA . PHE A 1 83 ? 3.465 -7.953 -3.993 1.00 96.06 83 PHE A CA 1
ATOM 613 C C . PHE A 1 83 ? 2.546 -9.171 -4.186 1.00 96.06 83 PHE A C 1
ATOM 615 O O . PHE A 1 83 ? 2.216 -9.853 -3.220 1.00 96.06 83 PHE A O 1
ATOM 622 N N . LEU A 1 84 ? 2.200 -9.509 -5.432 1.00 95.06 84 LEU A N 1
ATOM 623 C CA . LEU A 1 84 ? 1.317 -10.642 -5.740 1.00 95.06 84 LEU A CA 1
ATOM 624 C C . LEU A 1 84 ? 1.993 -12.010 -5.582 1.00 95.06 84 LEU A C 1
ATOM 626 O O . LEU A 1 84 ? 1.316 -13.009 -5.358 1.00 95.06 84 LEU A O 1
ATOM 630 N N . THR A 1 85 ? 3.319 -12.078 -5.737 1.00 95.31 85 THR A N 1
ATOM 631 C CA . THR A 1 85 ? 4.064 -13.350 -5.678 1.00 95.31 85 THR A CA 1
ATOM 632 C C . THR A 1 85 ? 4.749 -13.604 -4.339 1.00 95.31 85 THR A C 1
ATOM 634 O O . THR A 1 85 ? 5.231 -14.713 -4.117 1.00 95.31 85 THR A O 1
ATOM 637 N N . GLY A 1 86 ? 4.853 -12.596 -3.467 1.00 95.69 86 GLY A N 1
ATOM 638 C CA . GLY A 1 86 ? 5.628 -12.676 -2.225 1.00 95.69 86 GLY A CA 1
ATOM 639 C C . GLY A 1 86 ? 7.131 -12.884 -2.450 1.00 95.69 86 GLY A C 1
ATOM 640 O O . GLY A 1 86 ? 7.828 -13.408 -1.584 1.00 95.69 86 GLY A O 1
ATOM 641 N N . ARG A 1 87 ? 7.648 -12.533 -3.633 1.00 94.88 87 ARG A N 1
ATOM 642 C CA . ARG A 1 87 ? 9.039 -12.774 -4.045 1.00 94.88 87 ARG A CA 1
ATOM 643 C C . ARG A 1 87 ? 9.695 -11.473 -4.471 1.00 94.88 87 ARG A C 1
ATOM 645 O O . ARG A 1 87 ? 9.063 -10.626 -5.089 1.00 94.88 87 ARG A O 1
ATOM 652 N N . TYR A 1 88 ? 10.995 -11.337 -4.222 1.00 94.56 88 TYR A N 1
ATOM 653 C CA . TYR A 1 88 ? 11.749 -10.199 -4.748 1.00 94.56 88 TYR A CA 1
ATOM 654 C C . TYR A 1 88 ? 11.627 -10.101 -6.279 1.00 94.56 88 TYR A C 1
ATOM 656 O O . TYR A 1 88 ? 11.668 -11.140 -6.944 1.00 94.56 88 TYR A O 1
ATOM 664 N N . PRO A 1 89 ? 11.575 -8.890 -6.868 1.00 91.69 89 PRO A N 1
ATOM 665 C CA . PRO A 1 89 ? 11.378 -8.708 -8.309 1.00 91.69 89 PRO A CA 1
ATOM 666 C C . PRO A 1 89 ? 12.356 -9.496 -9.195 1.00 91.69 89 PRO A C 1
ATOM 668 O O . PRO A 1 89 ? 11.962 -10.032 -10.234 1.00 91.69 89 PRO A O 1
ATOM 671 N N . ILE A 1 90 ? 13.614 -9.629 -8.754 1.00 90.50 90 ILE A N 1
ATOM 672 C CA . ILE A 1 90 ? 14.649 -10.428 -9.430 1.00 90.50 90 ILE A CA 1
ATOM 673 C C . ILE A 1 90 ? 14.294 -11.921 -9.504 1.00 90.50 90 ILE A C 1
ATOM 675 O O . ILE A 1 90 ? 14.613 -12.592 -10.479 1.00 90.50 90 ILE A O 1
ATOM 679 N N . ARG A 1 91 ? 13.570 -12.439 -8.507 1.00 89.94 91 ARG A N 1
ATOM 680 C CA . ARG A 1 91 ? 13.117 -13.835 -8.416 1.00 89.94 91 ARG A CA 1
ATOM 681 C C . ARG A 1 91 ? 11.777 -14.089 -9.109 1.00 89.94 91 ARG A C 1
ATOM 683 O O . ARG A 1 91 ? 11.370 -15.251 -9.193 1.00 89.94 91 ARG A O 1
ATOM 690 N N . SER A 1 92 ? 11.108 -13.036 -9.574 1.00 83.94 92 SER A N 1
ATOM 691 C CA . SER A 1 92 ? 9.827 -13.098 -10.293 1.00 83.94 92 SER A CA 1
ATOM 692 C C . SER A 1 92 ? 9.975 -12.798 -11.789 1.00 83.94 92 SER A C 1
ATOM 694 O O . SER A 1 92 ? 8.980 -12.769 -12.504 1.00 83.94 92 SER A O 1
ATOM 696 N N . GLY A 1 93 ? 11.201 -12.553 -12.275 1.00 78.50 93 GLY A N 1
ATOM 697 C CA . GLY A 1 93 ? 11.477 -12.267 -13.690 1.00 78.50 93 GLY A CA 1
ATOM 698 C C . GLY A 1 93 ? 10.928 -10.920 -14.179 1.00 78.50 93 GLY A C 1
ATOM 699 O O . GLY A 1 93 ? 10.844 -10.684 -15.381 1.00 78.50 93 GLY A O 1
ATOM 700 N N . ARG A 1 94 ? 10.530 -10.029 -13.261 1.00 76.44 94 ARG A N 1
ATOM 701 C CA . ARG A 1 94 ? 9.826 -8.767 -13.557 1.00 76.44 94 ARG A CA 1
ATOM 702 C C . ARG A 1 94 ? 10.608 -7.534 -13.111 1.00 76.44 94 ARG A C 1
ATOM 704 O O . ARG A 1 94 ? 10.001 -6.545 -12.742 1.00 76.44 94 ARG A O 1
ATOM 711 N N . PHE A 1 95 ? 11.939 -7.573 -13.147 1.00 76.94 95 PHE A N 1
ATOM 712 C CA . PHE A 1 95 ? 12.800 -6.478 -12.672 1.00 76.94 95 PHE A CA 1
ATOM 713 C C . PHE A 1 95 ? 12.828 -5.236 -13.589 1.00 76.94 95 PHE A C 1
ATOM 715 O O . PHE A 1 95 ? 13.137 -4.144 -13.124 1.00 76.94 95 PHE A O 1
ATOM 722 N N . ARG A 1 96 ? 12.486 -5.373 -14.878 1.00 68.38 96 ARG A N 1
ATOM 723 C CA . ARG A 1 96 ? 12.527 -4.285 -15.872 1.00 68.38 96 ARG A CA 1
ATOM 724 C C . ARG A 1 96 ? 11.200 -4.179 -16.627 1.00 68.38 96 ARG A C 1
ATOM 726 O O . ARG A 1 96 ? 10.529 -5.188 -16.853 1.00 68.38 96 ARG A O 1
ATOM 733 N N . LEU A 1 97 ? 10.841 -2.967 -17.053 1.00 65.56 97 LEU A N 1
ATOM 734 C CA . LEU A 1 97 ? 9.774 -2.756 -18.032 1.00 65.56 97 LEU A CA 1
ATOM 735 C C . LEU A 1 97 ? 10.215 -3.293 -19.401 1.00 65.56 97 LEU A C 1
ATOM 737 O O . LEU A 1 97 ? 11.361 -3.115 -19.821 1.00 65.56 97 LEU A O 1
ATOM 741 N N . ARG A 1 98 ? 9.309 -3.968 -20.107 1.00 57.69 98 ARG A N 1
ATOM 742 C CA . ARG A 1 98 ? 9.578 -4.466 -21.459 1.00 57.69 98 ARG A CA 1
ATOM 743 C C . ARG A 1 98 ? 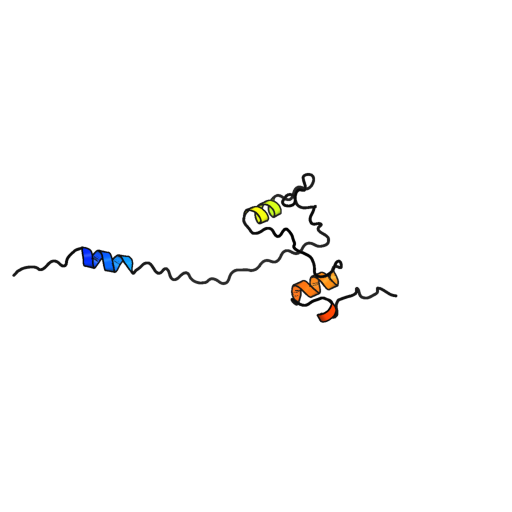9.767 -3.248 -22.378 1.00 57.69 98 ARG A C 1
ATOM 745 O O . ARG A 1 98 ? 8.811 -2.512 -22.580 1.00 57.69 98 ARG A O 1
ATOM 752 N N . GLY A 1 99 ? 10.986 -3.022 -22.878 1.00 59.31 99 GLY A N 1
ATOM 753 C CA . GLY A 1 99 ? 11.322 -1.883 -23.751 1.00 59.31 99 GLY A CA 1
ATOM 754 C C . GLY A 1 99 ? 12.315 -0.860 -23.182 1.00 59.31 99 GLY A C 1
ATOM 755 O O . GLY A 1 99 ? 12.707 0.048 -23.903 1.00 59.31 99 GLY A O 1
ATOM 756 N N . GLY A 1 100 ? 12.777 -1.007 -21.935 1.00 50.09 100 GLY A N 1
ATOM 757 C CA . GLY A 1 100 ? 13.928 -0.238 -21.450 1.00 50.09 100 GLY A CA 1
ATOM 758 C C . GLY A 1 100 ? 15.211 -0.776 -22.079 1.00 50.09 100 GLY A C 1
ATOM 759 O O . GLY A 1 100 ? 15.739 -1.776 -21.590 1.00 50.09 100 GLY A O 1
ATOM 760 N N . GLY A 1 101 ? 15.661 -0.172 -23.179 1.00 46.69 101 GLY A N 1
ATOM 761 C CA . GLY A 1 101 ? 16.970 -0.425 -23.780 1.00 46.69 101 GLY A CA 1
ATOM 762 C C . GLY A 1 101 ? 18.112 -0.098 -22.817 1.00 46.69 101 GLY A C 1
ATOM 763 O O . GLY A 1 101 ? 17.913 0.566 -21.797 1.00 46.69 101 GLY A O 1
ATOM 764 N N . VAL A 1 102 ? 19.284 -0.658 -23.109 1.00 48.28 102 VAL A N 1
ATOM 765 C CA . VAL A 1 102 ? 20.561 -0.068 -22.686 1.00 48.28 102 VAL A CA 1
ATOM 766 C C . VAL A 1 102 ? 20.771 1.264 -23.395 1.00 48.28 102 VAL A C 1
ATOM 768 O O . VAL A 1 102 ? 20.252 1.393 -24.527 1.00 48.28 102 VAL A O 1
#